Protein AF-A0A973IHE7-F1 (afdb_monomer_lite)

Radius of gyration: 18.52 Å; chains: 1; bounding box: 39×38×54 Å

Structure (mmCIF, N/CA/C/O backbone):
data_AF-A0A973IHE7-F1
#
_entry.id   AF-A0A973IHE7-F1
#
loop_
_atom_site.group_PDB
_atom_site.id
_atom_site.type_symbol
_atom_site.label_atom_id
_atom_site.label_alt_id
_atom_site.label_comp_id
_atom_site.label_asym_id
_atom_site.label_entity_id
_atom_site.label_seq_id
_atom_site.pdbx_PDB_ins_code
_atom_site.Cartn_x
_atom_site.Cartn_y
_atom_site.Cartn_z
_atom_site.occupancy
_atom_site.B_iso_or_equiv
_atom_site.auth_seq_id
_atom_site.auth_comp_id
_atom_site.auth_asym_id
_atom_site.auth_atom_id
_atom_site.pdbx_PDB_model_num
ATOM 1 N N . MET A 1 1 ? 16.112 8.425 -9.821 1.00 45.31 1 MET A N 1
ATOM 2 C CA . MET A 1 1 ? 14.807 7.793 -10.123 1.00 45.31 1 MET A CA 1
ATOM 3 C C . MET A 1 1 ? 14.281 7.193 -8.821 1.00 45.31 1 MET A C 1
ATOM 5 O O . MET A 1 1 ? 14.801 6.176 -8.380 1.00 45.31 1 MET A O 1
ATOM 9 N N . ASN A 1 2 ? 13.382 7.901 -8.126 1.00 48.56 2 ASN A N 1
ATOM 10 C CA . ASN A 1 2 ? 13.038 7.603 -6.729 1.00 48.56 2 ASN A CA 1
ATOM 11 C C . ASN A 1 2 ? 12.223 6.310 -6.609 1.00 48.56 2 ASN A C 1
ATOM 13 O O . ASN A 1 2 ? 11.073 6.239 -7.038 1.00 48.56 2 ASN A O 1
ATOM 17 N N . ARG A 1 3 ? 12.825 5.285 -5.998 1.00 61.28 3 ARG A N 1
ATOM 18 C CA . ARG A 1 3 ? 12.105 4.123 -5.473 1.00 61.28 3 ARG A CA 1
ATOM 19 C C . ARG A 1 3 ? 11.256 4.608 -4.298 1.00 61.28 3 ARG A C 1
ATOM 21 O O . ARG A 1 3 ? 11.822 4.964 -3.271 1.00 61.28 3 ARG A O 1
ATOM 28 N N . LYS A 1 4 ? 9.930 4.581 -4.430 1.00 70.19 4 LYS A N 1
ATOM 29 C CA . LYS A 1 4 ? 9.036 4.779 -3.284 1.00 70.19 4 LYS A CA 1
ATOM 30 C C . LYS A 1 4 ? 9.052 3.522 -2.404 1.00 70.19 4 LYS A C 1
ATOM 32 O O . LYS A 1 4 ? 8.824 2.427 -2.940 1.00 70.19 4 LYS A O 1
ATOM 37 N N . PRO A 1 5 ? 9.339 3.627 -1.096 1.00 85.06 5 PRO A N 1
ATOM 38 C CA . PRO A 1 5 ? 9.142 2.539 -0.146 1.00 85.06 5 PRO A CA 1
ATOM 39 C C . PRO A 1 5 ? 7.736 1.937 -0.269 1.00 85.06 5 PRO A C 1
ATOM 41 O O . PRO A 1 5 ? 6.780 2.640 -0.590 1.00 85.06 5 PRO A O 1
ATOM 44 N N . VAL A 1 6 ? 7.593 0.637 0.002 1.00 86.94 6 VAL A N 1
ATOM 45 C CA . VAL A 1 6 ? 6.291 -0.062 -0.060 1.00 86.94 6 VAL A CA 1
ATOM 46 C C . VAL A 1 6 ? 5.255 0.624 0.836 1.00 86.94 6 VAL A C 1
ATOM 48 O O . VAL A 1 6 ? 4.107 0.785 0.436 1.00 86.94 6 VAL A O 1
ATOM 51 N N . LEU A 1 7 ? 5.683 1.126 1.997 1.00 86.94 7 LEU A N 1
ATOM 52 C CA . LEU A 1 7 ? 4.835 1.895 2.905 1.00 86.94 7 LEU A CA 1
ATOM 53 C C . LEU A 1 7 ? 4.211 3.134 2.236 1.00 86.94 7 LEU A C 1
ATOM 55 O O . LEU A 1 7 ? 3.020 3.380 2.392 1.00 86.94 7 LEU A O 1
ATOM 59 N N . GLU A 1 8 ? 4.975 3.893 1.447 1.00 88.44 8 GLU A N 1
ATOM 60 C CA . GLU A 1 8 ? 4.431 5.055 0.729 1.00 88.44 8 GLU A CA 1
ATOM 61 C C . GLU A 1 8 ? 3.403 4.646 -0.329 1.00 88.44 8 GLU A C 1
ATOM 63 O O . GLU A 1 8 ? 2.413 5.348 -0.526 1.00 88.44 8 GLU A O 1
ATOM 68 N N . GLN A 1 9 ? 3.614 3.506 -0.991 1.00 90.00 9 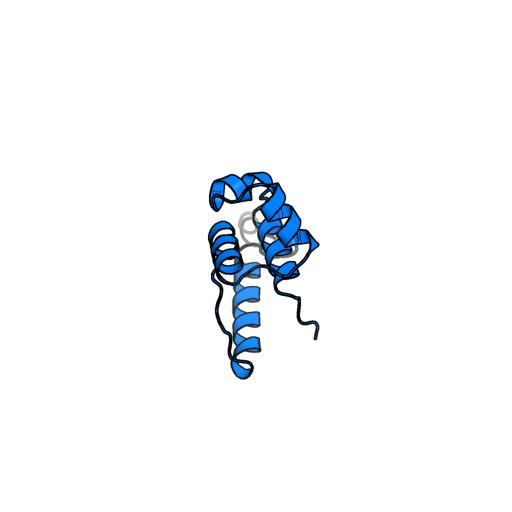GLN A N 1
ATOM 69 C CA . GLN A 1 9 ? 2.673 2.978 -1.982 1.00 90.00 9 GLN A CA 1
ATOM 70 C C . GLN A 1 9 ? 1.343 2.586 -1.323 1.00 90.00 9 GLN A C 1
ATOM 72 O O . GLN A 1 9 ? 0.284 2.949 -1.828 1.00 90.00 9 GLN A O 1
ATOM 77 N N . ILE A 1 10 ? 1.400 1.940 -0.153 1.00 90.19 10 ILE A N 1
ATOM 78 C CA . ILE A 1 10 ? 0.231 1.602 0.675 1.00 90.19 10 ILE A CA 1
ATOM 79 C C . ILE A 1 10 ? -0.545 2.873 1.054 1.00 90.19 10 ILE A C 1
ATOM 81 O O . ILE A 1 10 ? -1.753 2.960 0.826 1.00 90.19 10 ILE A O 1
ATOM 85 N N . LEU A 1 11 ? 0.150 3.894 1.570 1.00 90.31 11 LEU A N 1
ATOM 86 C CA . LEU A 1 11 ? -0.465 5.168 1.961 1.00 90.31 11 LEU A CA 1
ATOM 87 C C . LEU A 1 11 ? -1.120 5.886 0.777 1.00 90.31 11 LEU A C 1
ATOM 89 O O . LEU A 1 11 ? -2.229 6.412 0.901 1.00 90.31 11 LEU A O 1
ATOM 93 N N . GLN A 1 12 ? -0.441 5.916 -0.371 1.00 91.19 12 GLN A N 1
ATOM 94 C CA . GLN A 1 12 ? -0.957 6.539 -1.584 1.00 91.19 12 GLN A CA 1
ATOM 95 C C . GLN A 1 12 ? -2.207 5.807 -2.082 1.00 91.19 12 GLN A C 1
ATOM 97 O O . GLN A 1 12 ? -3.218 6.458 -2.346 1.00 91.19 12 GLN A O 1
ATOM 102 N N . ARG A 1 13 ? -2.177 4.470 -2.138 1.00 92.94 13 ARG A N 1
ATOM 103 C CA . ARG A 1 13 ? -3.320 3.664 -2.579 1.00 92.94 13 ARG A CA 1
ATOM 104 C C . ARG A 1 13 ? -4.527 3.827 -1.660 1.00 92.94 13 ARG A C 1
ATOM 106 O O . ARG A 1 13 ? -5.634 4.033 -2.152 1.00 92.94 13 ARG A O 1
ATOM 113 N N . ARG A 1 14 ? -4.326 3.832 -0.337 1.00 93.69 14 ARG A N 1
ATOM 114 C CA . ARG A 1 14 ? -5.408 4.090 0.629 1.00 93.69 14 ARG A CA 1
ATOM 115 C C . ARG A 1 14 ? -6.104 5.424 0.351 1.00 93.69 14 ARG A C 1
ATOM 117 O O . ARG A 1 14 ? -7.330 5.493 0.336 1.00 93.69 14 ARG A O 1
ATOM 124 N N . ARG A 1 15 ? -5.318 6.480 0.109 1.00 92.50 15 ARG A N 1
ATOM 125 C CA . ARG A 1 15 ? -5.836 7.822 -0.200 1.00 92.50 15 ARG A CA 1
ATOM 126 C C . ARG A 1 15 ? -6.555 7.873 -1.546 1.00 92.50 15 ARG A C 1
ATOM 128 O O . ARG A 1 15 ? -7.602 8.505 -1.622 1.00 92.50 15 ARG A O 1
ATOM 135 N N . GLN A 1 16 ? -6.040 7.193 -2.571 1.00 91.88 16 GLN A N 1
ATOM 136 C CA . GLN A 1 16 ? -6.706 7.081 -3.877 1.00 91.88 16 GLN A CA 1
ATOM 137 C C . GLN A 1 16 ? -8.094 6.443 -3.750 1.00 91.88 16 GLN A C 1
ATOM 139 O O . GLN A 1 16 ? -9.047 6.921 -4.355 1.00 91.88 16 GLN A O 1
ATOM 144 N N . LEU A 1 17 ? -8.226 5.423 -2.900 1.00 92.75 17 LEU A N 1
ATOM 145 C CA . LEU A 1 17 ? -9.506 4.774 -2.602 1.00 92.75 17 LEU A CA 1
ATOM 146 C C . LEU A 1 17 ? -10.392 5.565 -1.626 1.00 92.75 17 LEU A C 1
ATOM 148 O O . LEU A 1 17 ? -11.483 5.108 -1.297 1.00 92.75 17 LEU A O 1
ATOM 152 N N . ARG A 1 18 ? -9.930 6.730 -1.149 1.00 93.94 18 ARG A N 1
ATOM 153 C CA . ARG A 1 18 ? -10.610 7.574 -0.152 1.00 93.94 18 ARG A CA 1
ATOM 154 C C . ARG A 1 18 ? -10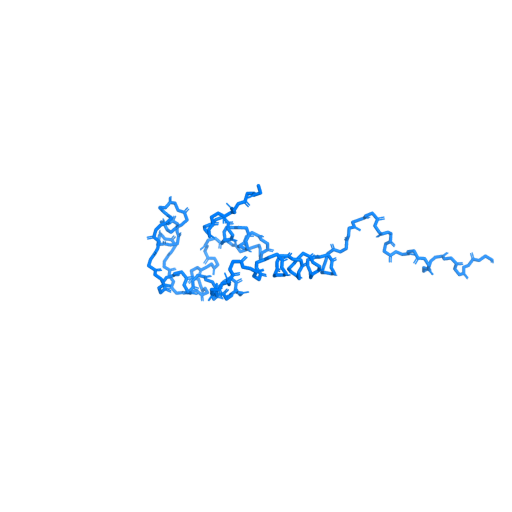.973 6.824 1.136 1.00 93.94 18 ARG A C 1
ATOM 156 O O . ARG A 1 18 ? -11.925 7.188 1.814 1.00 93.94 18 ARG A O 1
ATOM 163 N N . LEU A 1 19 ? -10.190 5.802 1.487 1.00 92.06 19 LEU A N 1
ATOM 164 C CA . LEU A 1 19 ? -10.409 4.998 2.687 1.00 92.06 19 LEU A CA 1
ATOM 165 C C . LEU A 1 19 ? -9.777 5.670 3.903 1.00 92.06 19 LEU A C 1
ATOM 167 O O . LE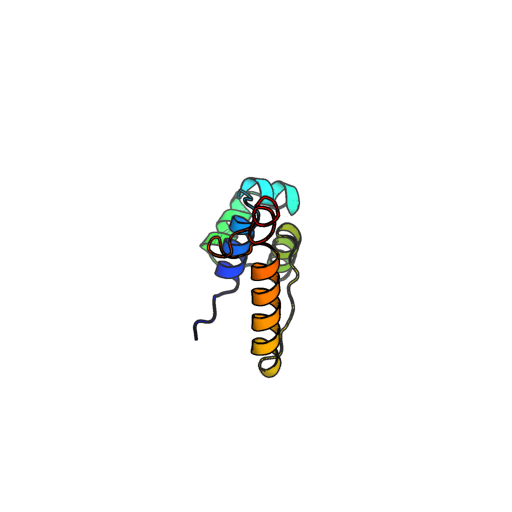U A 1 19 ? -8.614 6.094 3.878 1.00 92.06 19 LEU A O 1
ATOM 171 N N . THR A 1 20 ? -10.519 5.726 4.999 1.00 90.94 20 THR A N 1
ATOM 172 C CA . THR A 1 20 ? -10.000 6.078 6.319 1.00 90.94 20 THR A CA 1
ATOM 173 C C . THR A 1 20 ? -9.199 4.914 6.915 1.00 90.94 20 THR A C 1
ATOM 175 O O . THR A 1 20 ? -9.190 3.794 6.403 1.00 90.94 20 THR A O 1
ATOM 178 N N . GLN A 1 21 ? -8.487 5.165 8.016 1.00 85.44 21 GLN A N 1
ATOM 179 C CA . GLN A 1 21 ? -7.834 4.086 8.770 1.00 85.44 21 GLN A CA 1
ATOM 180 C C . GLN A 1 21 ? -8.857 3.142 9.430 1.00 85.44 21 GLN A C 1
ATOM 182 O O . GLN A 1 21 ? -8.541 1.983 9.680 1.00 85.44 21 GLN A O 1
ATOM 187 N N . GLU A 1 22 ? -10.071 3.623 9.706 1.00 87.19 22 GLU A N 1
ATOM 188 C CA . GLU A 1 22 ? -11.162 2.835 10.296 1.00 87.19 22 GLU A CA 1
ATOM 189 C C . GLU A 1 22 ? -11.830 1.933 9.251 1.00 87.19 22 GLU A C 1
ATOM 191 O O . GLU A 1 22 ? -12.134 0.776 9.536 1.00 87.19 22 GLU A O 1
ATOM 196 N N . ASP A 1 23 ? -11.933 2.389 8.000 1.00 90.38 23 ASP A N 1
ATOM 197 C CA . ASP A 1 23 ? -12.405 1.543 6.897 1.00 90.38 23 ASP A CA 1
ATOM 198 C C . ASP A 1 23 ? -11.496 0.330 6.688 1.00 90.38 23 ASP A C 1
ATOM 200 O O . ASP A 1 23 ? -11.966 -0.773 6.404 1.00 90.38 23 ASP A O 1
ATOM 204 N N . MET A 1 24 ? -10.185 0.512 6.875 1.00 89.12 24 MET A N 1
ATOM 205 C CA . MET A 1 24 ? -9.223 -0.583 6.766 1.00 89.12 24 MET A CA 1
ATOM 206 C C . MET A 1 24 ? -9.461 -1.658 7.825 1.00 89.12 24 MET A C 1
ATOM 208 O O . MET A 1 24 ? -9.372 -2.838 7.499 1.00 89.12 24 MET A O 1
ATOM 212 N N . GLN A 1 25 ? -9.840 -1.284 9.050 1.00 85.50 25 GLN A N 1
ATOM 213 C CA . GLN A 1 25 ? -10.169 -2.244 10.107 1.00 85.50 25 GLN A CA 1
ATOM 214 C C . GLN A 1 25 ? -11.320 -3.170 9.700 1.00 85.50 25 GLN A C 1
ATOM 216 O O . GLN A 1 25 ? -11.222 -4.384 9.877 1.00 85.50 25 GLN A O 1
ATOM 221 N N . SER A 1 26 ? -12.373 -2.612 9.102 1.00 85.44 26 SER A N 1
ATOM 222 C CA . SER A 1 26 ? -13.534 -3.386 8.645 1.00 85.44 26 SER A CA 1
ATOM 223 C C . SER A 1 26 ? -13.210 -4.301 7.459 1.00 85.44 26 SER A C 1
ATOM 225 O O . SER A 1 26 ? -13.851 -5.332 7.288 1.00 85.44 26 SER A O 1
ATOM 227 N N . ARG A 1 27 ? -12.208 -3.943 6.647 1.00 88.12 27 ARG A N 1
ATOM 228 C CA . ARG A 1 27 ? -11.820 -4.691 5.442 1.00 88.12 27 ARG A CA 1
ATOM 229 C C . ARG A 1 27 ? -10.868 -5.852 5.705 1.00 88.12 27 ARG A C 1
ATOM 231 O O . ARG A 1 27 ? -10.954 -6.851 5.007 1.00 88.12 27 ARG A O 1
ATOM 238 N N . ILE A 1 28 ? -9.960 -5.718 6.674 1.00 88.06 28 ILE A N 1
ATOM 239 C CA . ILE A 1 28 ? -8.877 -6.700 6.895 1.00 88.06 28 ILE A CA 1
ATOM 240 C C . ILE A 1 28 ? -8.937 -7.372 8.272 1.00 88.06 28 ILE A C 1
ATOM 242 O O . ILE A 1 28 ? -8.063 -8.165 8.610 1.00 88.06 28 ILE A O 1
ATOM 246 N N . GLY A 1 29 ? -9.924 -7.020 9.104 1.00 81.25 29 GLY A N 1
ATOM 247 C CA . GLY A 1 29 ? -10.096 -7.588 10.446 1.00 81.25 29 GLY A CA 1
ATOM 248 C C . GLY A 1 29 ? -9.019 -7.178 11.460 1.00 81.25 29 GLY A C 1
ATOM 249 O O . GLY A 1 29 ? -8.937 -7.762 12.538 1.00 81.25 29 GLY A O 1
ATOM 250 N N . MET A 1 30 ? -8.188 -6.180 11.142 1.00 82.94 30 MET A N 1
ATOM 251 C CA . MET A 1 30 ? -7.123 -5.685 12.020 1.00 82.94 30 MET A CA 1
ATOM 252 C C . MET A 1 30 ? -7.597 -4.477 12.833 1.00 82.94 30 MET A C 1
ATOM 254 O O . MET A 1 30 ? -8.286 -3.605 12.317 1.00 82.94 30 MET A O 1
ATOM 258 N N . THR A 1 31 ? -7.198 -4.367 14.101 1.00 82.94 31 THR A N 1
ATOM 259 C CA . THR A 1 31 ? -7.582 -3.210 14.929 1.00 82.94 31 THR A CA 1
ATOM 260 C C . THR A 1 31 ? -6.979 -1.899 14.409 1.00 82.94 31 THR A C 1
ATOM 262 O O . THR A 1 31 ? -5.867 -1.876 13.869 1.00 82.94 31 THR A O 1
ATOM 265 N N . ARG A 1 32 ? -7.656 -0.766 14.652 1.00 80.94 32 ARG A N 1
ATOM 266 C CA . ARG A 1 32 ? -7.160 0.571 14.271 1.00 80.94 32 ARG A CA 1
ATOM 267 C C . ARG A 1 32 ? -5.746 0.864 14.791 1.00 80.94 32 ARG A C 1
ATOM 269 O O . ARG A 1 32 ? -4.937 1.440 14.070 1.00 80.94 32 ARG A O 1
ATOM 276 N N . GLN A 1 33 ? -5.427 0.456 16.023 1.00 83.25 33 GLN A N 1
ATOM 277 C CA . GLN A 1 33 ? -4.096 0.657 16.615 1.00 83.25 33 GLN A CA 1
ATOM 278 C C . GLN A 1 33 ? -3.010 -0.140 15.888 1.00 83.25 33 GLN A C 1
ATOM 280 O O . GLN A 1 33 ? -1.934 0.395 15.630 1.00 83.25 33 GLN A O 1
ATOM 285 N N . GLN A 1 34 ? -3.287 -1.393 15.518 1.00 82.12 34 GLN A N 1
ATOM 286 C CA . GLN A 1 34 ? -2.354 -2.209 14.738 1.00 82.12 34 GLN A CA 1
ATOM 287 C C . GLN A 1 34 ? -2.130 -1.609 13.340 1.00 82.12 34 GLN A C 1
ATOM 289 O O . GLN A 1 34 ? -0.990 -1.544 12.883 1.00 82.12 34 GLN A O 1
ATOM 294 N N . TYR A 1 35 ? -3.183 -1.077 12.707 1.00 83.81 35 TYR A N 1
ATOM 295 C CA . TYR A 1 35 ? -3.067 -0.385 11.419 1.00 83.81 35 TYR A CA 1
ATOM 296 C C . TYR A 1 35 ? -2.252 0.913 11.519 1.00 83.81 35 TYR A C 1
ATOM 298 O O . TYR A 1 35 ? -1.338 1.144 10.730 1.00 83.81 35 TYR A O 1
ATOM 306 N N . GLN A 1 36 ? -2.504 1.737 12.537 1.00 82.31 36 GLN A N 1
ATOM 307 C CA . GLN A 1 36 ? -1.716 2.949 12.788 1.00 82.31 36 GLN A CA 1
ATOM 308 C C . GLN A 1 36 ? -0.250 2.641 13.087 1.00 82.31 36 GLN A C 1
ATOM 310 O O . GLN A 1 36 ? 0.639 3.358 12.631 1.00 82.31 36 GLN A O 1
ATOM 315 N N . ARG A 1 37 ? 0.012 1.574 13.844 1.00 82.38 37 ARG A N 1
ATOM 316 C CA . ARG A 1 37 ? 1.368 1.116 14.135 1.00 82.38 37 ARG A CA 1
ATOM 317 C C . ARG A 1 37 ? 2.095 0.694 12.861 1.00 82.38 37 ARG A C 1
ATOM 319 O O . ARG A 1 37 ? 3.244 1.077 12.678 1.00 82.38 37 ARG A O 1
ATOM 326 N N . LEU A 1 38 ? 1.415 -0.010 11.958 1.00 83.94 38 LEU A N 1
ATOM 327 C CA . LEU A 1 38 ? 1.948 -0.364 10.643 1.00 83.94 38 LEU A CA 1
ATOM 328 C C . LEU A 1 38 ? 2.312 0.880 9.826 1.00 83.94 38 LEU A C 1
ATOM 330 O O . LEU A 1 38 ? 3.409 0.939 9.272 1.00 83.94 38 LEU A O 1
ATOM 334 N N . GLU A 1 39 ? 1.433 1.888 9.800 1.00 78.44 39 GLU A N 1
ATOM 335 C CA . GLU A 1 39 ? 1.694 3.137 9.075 1.00 78.44 39 GLU A CA 1
ATOM 336 C C . GLU A 1 39 ? 2.8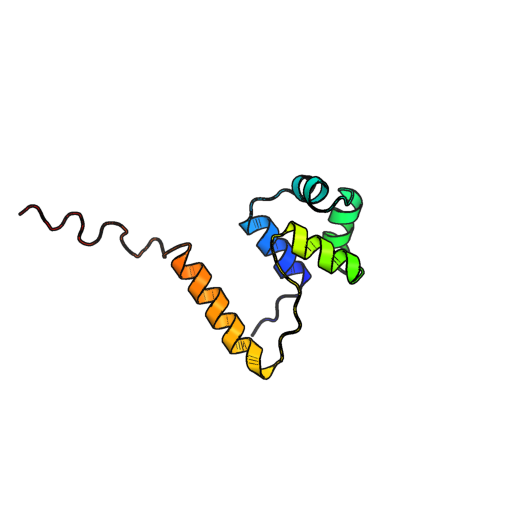56 3.956 9.684 1.00 78.44 39 GLU A C 1
ATOM 338 O O . GLU A 1 39 ? 3.522 4.690 8.957 1.00 78.44 39 GLU A O 1
ATOM 343 N N . ARG A 1 40 ? 3.122 3.831 10.995 1.00 77.19 40 ARG A N 1
ATOM 344 C CA . ARG A 1 40 ? 4.156 4.605 11.717 1.00 77.19 40 ARG A CA 1
ATOM 345 C C . ARG A 1 40 ? 5.513 3.911 11.828 1.00 77.19 40 ARG A C 1
ATOM 347 O O . ARG A 1 40 ? 6.533 4.580 11.722 1.00 77.19 40 ARG A O 1
ATOM 354 N N . GLU A 1 41 ? 5.533 2.607 12.095 1.00 75.62 41 GLU A N 1
ATOM 355 C CA . GLU A 1 41 ? 6.763 1.844 12.366 1.00 75.62 41 GLU A CA 1
ATOM 356 C C . GLU A 1 41 ? 7.354 1.200 11.105 1.00 75.62 41 GLU A C 1
ATOM 358 O O . GLU A 1 41 ? 8.546 0.907 11.071 1.00 75.62 41 GLU A O 1
ATOM 363 N N . GLY A 1 42 ? 6.550 0.981 10.056 1.00 69.75 42 GLY A N 1
ATOM 364 C CA . GLY A 1 42 ? 7.038 0.578 8.732 1.00 69.75 42 GLY A CA 1
ATOM 365 C C . GLY A 1 42 ? 7.673 -0.816 8.627 1.00 69.75 42 GLY A C 1
ATOM 366 O O . GLY A 1 42 ? 8.238 -1.127 7.580 1.00 69.75 42 GLY A O 1
ATOM 367 N N . ASN A 1 43 ? 7.564 -1.664 9.657 1.00 77.75 43 ASN A N 1
ATOM 368 C CA . ASN A 1 43 ? 8.098 -3.033 9.662 1.00 77.75 43 ASN A CA 1
ATOM 369 C C . ASN A 1 43 ? 7.023 -4.098 9.981 1.00 77.75 43 ASN A C 1
ATOM 371 O O . ASN A 1 43 ? 7.096 -4.763 11.019 1.00 77.75 43 ASN A O 1
ATOM 375 N N . PRO A 1 44 ? 5.978 -4.242 9.142 1.00 81.56 44 PRO A N 1
ATOM 376 C CA . PRO A 1 44 ? 4.992 -5.300 9.312 1.00 81.56 44 PRO A CA 1
ATOM 377 C C . PRO A 1 44 ? 5.562 -6.668 8.919 1.00 81.56 44 PRO A C 1
ATOM 379 O O . PRO A 1 44 ? 6.469 -6.780 8.093 1.00 81.56 44 PRO A O 1
ATOM 382 N N . ARG A 1 45 ? 4.970 -7.730 9.468 1.00 85.19 45 ARG A N 1
ATOM 383 C CA . ARG A 1 45 ? 5.196 -9.094 8.978 1.00 85.19 45 ARG A CA 1
ATOM 384 C C . ARG A 1 45 ? 4.617 -9.255 7.561 1.00 85.19 45 ARG A C 1
ATOM 386 O O . ARG A 1 45 ? 3.733 -8.502 7.151 1.00 85.19 45 ARG A O 1
ATOM 393 N N . LEU A 1 46 ? 5.111 -10.240 6.809 1.00 84.38 46 LEU A N 1
ATOM 394 C CA . LEU A 1 46 ? 4.706 -10.471 5.412 1.00 84.38 46 LEU A CA 1
ATOM 395 C C . LEU A 1 46 ? 3.221 -10.842 5.261 1.00 84.38 46 LEU A C 1
ATOM 397 O O . LEU A 1 46 ? 2.573 -10.402 4.313 1.00 84.38 46 LEU A O 1
ATOM 401 N N . ASP A 1 47 ? 2.675 -11.607 6.204 1.00 86.94 47 ASP A N 1
ATOM 402 C CA . ASP A 1 47 ? 1.243 -11.930 6.294 1.00 86.94 47 ASP A CA 1
ATOM 403 C C . ASP A 1 47 ? 0.390 -10.658 6.427 1.00 86.94 47 ASP A C 1
ATOM 405 O O . ASP A 1 47 ? -0.579 -10.454 5.703 1.00 86.94 47 ASP A O 1
ATOM 409 N N . THR A 1 48 ? 0.824 -9.744 7.288 1.00 87.75 48 THR A N 1
ATOM 410 C CA . THR A 1 48 ? 0.174 -8.462 7.550 1.00 87.75 48 THR A CA 1
ATOM 411 C C . THR A 1 48 ? 0.253 -7.561 6.322 1.00 87.75 48 THR A C 1
ATOM 413 O O . THR A 1 48 ? -0.718 -6.896 5.976 1.00 87.75 48 THR A O 1
ATOM 416 N N . LEU A 1 49 ? 1.396 -7.557 5.630 1.00 88.88 49 LEU A N 1
ATOM 417 C CA . LEU A 1 49 ? 1.566 -6.833 4.371 1.00 88.88 49 LEU A CA 1
ATOM 418 C C . LEU A 1 49 ? 0.573 -7.344 3.310 1.00 88.88 49 LEU A C 1
ATOM 420 O O . LEU A 1 49 ? -0.060 -6.538 2.632 1.00 88.88 49 LEU A O 1
ATOM 424 N N . SER A 1 50 ? 0.407 -8.668 3.223 1.00 90.12 50 SER A N 1
ATOM 425 C CA . SER A 1 50 ? -0.522 -9.339 2.302 1.00 90.12 50 SER A CA 1
ATOM 426 C C . SER A 1 50 ? -1.975 -8.958 2.585 1.00 90.12 50 SER A C 1
ATOM 428 O O . SER A 1 50 ? -2.664 -8.494 1.681 1.00 90.12 50 SER A O 1
ATOM 430 N N . LEU A 1 51 ? -2.395 -9.027 3.852 1.00 90.62 51 LEU A N 1
ATOM 431 C CA . LEU A 1 51 ? -3.731 -8.602 4.287 1.00 90.62 51 LEU A CA 1
ATOM 432 C C . LEU A 1 51 ? -4.006 -7.125 3.979 1.00 90.62 51 LEU A C 1
ATOM 434 O O . LEU A 1 51 ? -5.091 -6.762 3.533 1.00 90.62 51 LEU A O 1
ATOM 438 N N . VAL A 1 52 ? -3.024 -6.247 4.198 1.00 91.19 52 VAL A N 1
ATOM 439 C CA . VAL A 1 52 ? -3.175 -4.818 3.889 1.00 91.19 52 VAL A CA 1
ATOM 440 C C . VAL A 1 52 ? -3.330 -4.585 2.388 1.00 91.19 52 VAL A C 1
ATOM 442 O O . VAL A 1 52 ? -4.161 -3.767 1.998 1.00 91.19 52 VAL A O 1
ATOM 445 N N . ALA A 1 53 ? -2.564 -5.285 1.548 1.00 93.00 53 ALA A N 1
ATOM 446 C CA . ALA A 1 53 ? -2.714 -5.188 0.099 1.00 93.00 53 ALA A CA 1
ATOM 447 C C . ALA A 1 53 ? -4.113 -5.637 -0.349 1.00 93.00 53 ALA A C 1
ATOM 449 O O . ALA A 1 53 ? -4.773 -4.902 -1.083 1.00 93.00 53 ALA A O 1
ATOM 450 N N . GLU A 1 54 ? -4.603 -6.757 0.186 1.00 92.38 54 GLU A N 1
ATOM 451 C CA . GLU A 1 54 ? -5.955 -7.260 -0.072 1.00 92.38 54 GLU A CA 1
ATOM 452 C C . GLU A 1 54 ? -7.029 -6.222 0.297 1.00 92.38 54 GLU A C 1
ATOM 454 O O . GLU A 1 54 ? -7.862 -5.858 -0.534 1.00 92.38 54 GLU A O 1
ATOM 459 N N . GLY A 1 55 ? -6.952 -5.630 1.496 1.00 92.50 55 GLY A N 1
ATOM 460 C CA . GLY A 1 55 ? -7.879 -4.570 1.917 1.00 92.50 55 GLY A CA 1
ATOM 461 C C . GLY A 1 55 ? -7.850 -3.317 1.033 1.0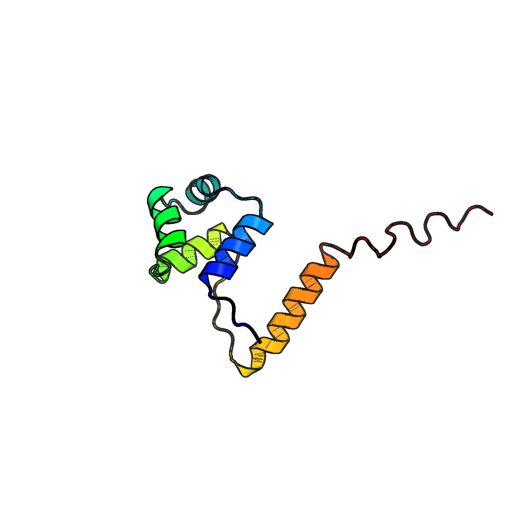0 92.50 55 GLY A C 1
ATOM 462 O O . GLY A 1 55 ? -8.854 -2.605 0.915 1.00 92.50 55 GLY A O 1
ATOM 463 N N . LEU A 1 56 ? -6.711 -3.057 0.387 1.00 94.12 56 LEU A N 1
ATOM 464 C CA . LEU A 1 56 ? -6.497 -1.965 -0.564 1.00 94.12 56 LEU A CA 1
ATOM 465 C C . LEU A 1 56 ? -6.833 -2.339 -2.015 1.00 94.12 56 LEU A C 1
ATOM 467 O O . LEU A 1 56 ? -6.516 -1.563 -2.926 1.00 94.12 56 LEU A O 1
ATOM 471 N N . ASN A 1 57 ? -7.472 -3.493 -2.235 1.00 92.81 57 ASN A N 1
ATOM 472 C CA . ASN A 1 57 ? -7.756 -4.035 -3.560 1.00 92.81 57 ASN A CA 1
ATOM 473 C C . ASN A 1 57 ? -6.502 -3.989 -4.452 1.00 92.81 57 ASN A C 1
ATOM 475 O O . ASN A 1 57 ? -6.483 -3.357 -5.515 1.00 92.81 57 ASN A O 1
ATOM 479 N N . ALA A 1 58 ? -5.416 -4.544 -3.918 1.00 93.38 58 ALA A N 1
ATOM 480 C CA . ALA A 1 58 ? -4.099 -4.609 -4.524 1.00 93.38 58 ALA A CA 1
ATOM 481 C C . ALA A 1 58 ? -3.467 -5.978 -4.243 1.00 93.38 58 ALA A C 1
ATOM 483 O O . ALA A 1 58 ? -3.796 -6.649 -3.268 1.00 93.38 58 ALA A O 1
ATOM 484 N N . GLU A 1 59 ? -2.511 -6.367 -5.079 1.00 92.44 59 GLU A N 1
ATOM 485 C CA . GLU A 1 59 ? -1.777 -7.621 -4.937 1.00 92.44 59 GLU A CA 1
ATOM 486 C C . GLU A 1 59 ? -0.286 -7.342 -4.723 1.00 92.44 59 GLU A C 1
ATOM 488 O O . GLU A 1 59 ? 0.304 -6.462 -5.358 1.00 92.44 59 GLU A O 1
ATOM 493 N N . LEU A 1 60 ? 0.338 -8.095 -3.815 1.00 90.81 60 LEU A N 1
ATOM 494 C CA . LEU A 1 60 ? 1.778 -8.042 -3.589 1.00 90.81 60 LEU A CA 1
ATOM 495 C C . LEU A 1 60 ? 2.482 -9.081 -4.444 1.00 90.81 60 LEU A C 1
ATOM 497 O O . LEU A 1 60 ? 2.333 -10.281 -4.240 1.00 90.81 60 LEU A O 1
ATOM 501 N N . MET A 1 61 ? 3.319 -8.600 -5.355 1.00 91.69 61 MET A N 1
ATOM 502 C CA . MET A 1 61 ? 4.068 -9.451 -6.267 1.00 91.69 61 MET A CA 1
ATOM 503 C C . MET A 1 61 ? 5.540 -9.069 -6.328 1.00 91.69 61 MET A C 1
ATOM 505 O O . MET A 1 61 ? 5.930 -7.904 -6.192 1.00 91.69 61 MET A O 1
ATOM 509 N N . LEU A 1 62 ? 6.375 -10.074 -6.580 1.00 93.12 62 LEU A N 1
ATOM 510 C CA . LEU A 1 62 ? 7.769 -9.857 -6.930 1.00 93.12 62 LEU A CA 1
ATOM 511 C C . LEU A 1 62 ? 7.851 -9.420 -8.390 1.00 93.12 62 LEU A C 1
ATOM 513 O O . LEU A 1 62 ? 7.434 -10.138 -9.293 1.00 93.12 62 LEU A O 1
ATOM 517 N N . ILE A 1 63 ? 8.439 -8.248 -8.619 1.00 93.75 63 ILE A N 1
ATOM 518 C CA . ILE A 1 63 ? 8.688 -7.731 -9.963 1.00 93.75 63 ILE A CA 1
ATOM 519 C C . ILE A 1 63 ? 10.186 -7.877 -10.260 1.00 93.75 63 ILE A C 1
ATOM 521 O O . ILE A 1 63 ? 10.995 -7.202 -9.607 1.00 93.75 63 ILE A O 1
ATOM 525 N N . PRO A 1 64 ? 10.583 -8.712 -11.242 1.00 96.75 64 PRO A N 1
ATOM 526 C CA . PRO A 1 64 ? 11.971 -8.791 -11.686 1.00 96.75 64 PRO A CA 1
ATOM 527 C C . PRO A 1 64 ? 12.501 -7.414 -12.103 1.00 96.75 64 PRO A C 1
ATOM 529 O O . PRO A 1 64 ? 11.784 -6.602 -12.701 1.00 96.75 64 PRO A O 1
ATOM 532 N N . ARG A 1 65 ? 13.759 -7.111 -11.763 1.00 94.19 65 ARG A N 1
ATOM 533 C CA . ARG A 1 65 ? 14.317 -5.750 -11.892 1.00 94.19 65 ARG A CA 1
ATOM 534 C C . ARG A 1 65 ? 14.299 -5.253 -13.337 1.00 94.19 65 ARG A C 1
ATOM 536 O O . ARG A 1 65 ? 14.069 -4.068 -13.570 1.00 94.19 65 ARG A O 1
ATOM 543 N N . GLU A 1 66 ? 14.520 -6.148 -14.279 1.00 96.38 66 GLU A N 1
ATOM 544 C CA . GLU A 1 66 ? 14.500 -5.925 -15.716 1.00 96.38 66 GLU A CA 1
ATOM 545 C C . GLU A 1 66 ? 13.089 -5.628 -16.252 1.00 96.38 66 GLU A C 1
ATOM 547 O O . GLU A 1 66 ? 12.942 -4.833 -17.174 1.00 96.38 66 GLU A O 1
ATOM 552 N N . LYS A 1 67 ? 12.033 -6.161 -15.619 1.00 95.88 67 LYS A N 1
ATOM 553 C CA . LYS A 1 67 ? 10.631 -5.948 -16.030 1.00 95.88 67 LYS A CA 1
ATOM 554 C C . LYS A 1 67 ? 9.989 -4.702 -15.422 1.00 95.88 67 LYS A C 1
ATOM 556 O O . LYS A 1 67 ? 8.937 -4.255 -15.870 1.00 95.88 67 LYS A O 1
ATOM 561 N N . ARG A 1 68 ? 10.623 -4.100 -14.415 1.00 92.94 68 ARG A N 1
ATOM 562 C CA . ARG A 1 68 ? 10.067 -2.983 -13.636 1.00 92.94 68 ARG A CA 1
ATOM 563 C C . ARG A 1 68 ? 9.606 -1.793 -14.485 1.00 92.94 68 ARG A C 1
ATOM 565 O O . ARG A 1 68 ? 8.576 -1.206 -14.179 1.00 92.94 68 ARG A O 1
ATOM 572 N N . LEU A 1 69 ? 10.372 -1.409 -15.511 1.00 93.62 69 LEU A N 1
ATOM 573 C CA . LEU A 1 69 ? 10.016 -0.263 -16.360 1.00 93.62 69 LEU A CA 1
ATOM 574 C C . LEU A 1 69 ? 8.744 -0.529 -17.168 1.00 93.62 69 LEU A C 1
ATOM 576 O O . LEU A 1 69 ? 7.928 0.376 -17.305 1.00 93.62 69 LEU A O 1
ATOM 580 N N . ALA A 1 70 ? 8.561 -1.758 -17.655 1.00 95.75 70 ALA A N 1
ATOM 581 C CA . ALA A 1 70 ? 7.356 -2.150 -18.377 1.00 95.75 70 ALA A CA 1
ATOM 582 C C . ALA A 1 70 ? 6.122 -2.070 -17.466 1.00 95.75 70 ALA A C 1
ATOM 584 O O . ALA A 1 70 ? 5.136 -1.440 -17.832 1.00 95.75 70 ALA A O 1
ATOM 585 N N . VAL A 1 71 ? 6.220 -2.595 -16.239 1.00 93.81 71 VAL A N 1
ATOM 586 C CA . VAL A 1 71 ? 5.131 -2.507 -15.249 1.00 93.81 71 VAL A CA 1
ATOM 587 C C . VAL A 1 71 ? 4.791 -1.051 -14.912 1.00 93.81 71 VAL A C 1
ATOM 589 O O . VAL A 1 71 ? 3.624 -0.690 -14.842 1.00 93.81 71 VAL A O 1
ATOM 592 N N . GLN A 1 72 ? 5.794 -0.182 -14.745 1.00 91.06 72 GLN A N 1
ATOM 593 C CA . GLN A 1 72 ? 5.550 1.238 -14.463 1.00 91.06 72 GLN A CA 1
ATOM 594 C C . GLN A 1 72 ? 4.837 1.978 -15.600 1.00 91.06 72 GLN A C 1
ATOM 596 O O . GLN A 1 72 ? 4.086 2.904 -15.312 1.00 91.06 72 GLN A O 1
ATOM 601 N N . ARG A 1 73 ? 5.097 1.621 -16.864 1.00 93.56 73 ARG A N 1
ATOM 602 C CA . ARG A 1 73 ? 4.392 2.214 -18.012 1.00 93.56 73 ARG A CA 1
ATOM 603 C C . ARG A 1 73 ? 2.935 1.776 -18.030 1.00 93.56 73 ARG A C 1
ATOM 605 O O . ARG A 1 73 ? 2.068 2.638 -18.004 1.00 93.56 73 ARG A O 1
ATOM 612 N N . LEU A 1 74 ? 2.701 0.471 -17.903 1.00 93.50 74 LEU A N 1
ATOM 613 C CA . LEU A 1 74 ? 1.358 -0.106 -17.864 1.00 93.50 74 LEU A CA 1
ATOM 614 C C . LEU A 1 74 ? 0.485 0.523 -16.764 1.00 93.50 74 LEU A C 1
ATOM 616 O O . LEU A 1 74 ? -0.649 0.909 -17.017 1.00 93.50 74 LEU A O 1
ATOM 620 N N . LEU A 1 75 ? 1.026 0.680 -15.549 1.00 89.88 75 LEU A N 1
ATOM 621 C CA . LEU A 1 75 ? 0.289 1.299 -14.439 1.00 89.88 75 LEU A CA 1
ATOM 622 C C . LEU A 1 75 ? -0.023 2.785 -14.685 1.00 89.88 75 LEU A C 1
ATOM 624 O O . LEU A 1 75 ? -1.072 3.260 -14.268 1.00 89.88 75 LEU A O 1
ATOM 628 N N . LYS A 1 76 ? 0.872 3.525 -15.353 1.00 87.88 76 LYS A N 1
ATOM 629 C CA . LYS A 1 76 ? 0.642 4.942 -15.674 1.00 87.88 76 LYS A CA 1
ATOM 630 C C . LYS A 1 76 ? -0.392 5.130 -16.776 1.00 87.88 76 LYS A C 1
ATOM 632 O O . LYS A 1 76 ? -1.168 6.071 -16.685 1.00 87.88 76 LYS A O 1
ATOM 637 N N . GLU A 1 77 ? -0.361 4.292 -17.806 1.00 86.44 77 GLU A N 1
ATOM 638 C CA . GLU A 1 77 ? -1.328 4.319 -18.910 1.00 86.44 77 GLU A CA 1
ATOM 639 C C . GLU A 1 77 ? -2.741 4.046 -18.380 1.00 86.44 77 GLU A C 1
ATOM 641 O O . GLU A 1 77 ? -3.641 4.845 -18.617 1.00 86.44 77 GLU A O 1
ATOM 646 N N . ALA A 1 78 ? -2.896 3.021 -17.534 1.00 79.25 78 ALA A N 1
ATOM 647 C CA . ALA A 1 78 ? -4.168 2.719 -16.877 1.00 79.25 78 ALA A CA 1
ATOM 648 C C . ALA A 1 78 ? -4.699 3.885 -16.015 1.00 79.25 78 ALA A C 1
ATOM 650 O O . ALA A 1 78 ? -5.898 4.155 -16.010 1.00 79.25 78 ALA A O 1
ATOM 651 N N . ASP A 1 79 ? -3.818 4.603 -15.304 1.00 78.25 79 ASP A N 1
ATOM 652 C CA . ASP A 1 79 ? -4.208 5.793 -14.534 1.00 78.25 79 ASP A CA 1
ATOM 653 C C . ASP A 1 79 ? -4.660 6.962 -15.441 1.00 78.25 79 ASP A C 1
ATOM 655 O O . ASP A 1 79 ? -5.552 7.711 -15.044 1.00 78.25 79 ASP A O 1
ATOM 659 N N . HIS A 1 80 ? -4.073 7.129 -16.638 1.00 72.69 80 HIS A N 1
ATOM 660 C CA . HIS A 1 80 ? -4.488 8.168 -17.599 1.00 72.69 80 HIS A CA 1
ATOM 661 C C . HIS A 1 80 ? -5.854 7.854 -18.212 1.00 72.69 80 HIS A C 1
ATOM 663 O O . HIS A 1 80 ? -6.692 8.743 -18.295 1.00 72.69 80 HIS A O 1
ATOM 669 N N . GLU A 1 81 ? -6.108 6.599 -18.593 1.00 70.50 81 GLU A N 1
ATOM 670 C CA . GLU A 1 81 ? -7.413 6.184 -19.127 1.00 70.50 81 GLU A CA 1
ATOM 671 C C . GLU A 1 81 ? -8.536 6.345 -18.093 1.00 70.50 81 GLU A C 1
ATOM 673 O O . GLU A 1 81 ? -9.644 6.762 -18.425 1.00 70.50 81 GLU A O 1
ATOM 678 N N . ALA A 1 82 ? -8.256 6.043 -16.822 1.00 68.88 82 ALA A N 1
ATOM 679 C CA . ALA A 1 82 ? -9.238 6.164 -15.747 1.00 68.88 82 ALA A CA 1
ATOM 680 C C . ALA A 1 82 ? -9.511 7.618 -15.321 1.00 68.88 82 ALA A C 1
ATOM 682 O O . ALA A 1 82 ? -10.540 7.889 -14.699 1.00 68.88 82 ALA A O 1
ATOM 683 N N . ASN A 1 83 ? -8.588 8.542 -15.593 1.00 67.38 83 ASN A N 1
ATOM 684 C CA . ASN A 1 83 ? -8.702 9.943 -15.208 1.00 67.38 83 ASN A CA 1
ATOM 685 C C . ASN A 1 83 ? -7.990 10.824 -16.249 1.00 67.38 83 ASN A C 1
ATOM 687 O O . ASN A 1 83 ? -6.853 11.251 -16.000 1.00 67.38 83 ASN A O 1
ATOM 691 N N . PRO A 1 84 ? -8.630 11.071 -17.410 1.00 62.91 84 PRO A N 1
ATOM 692 C CA . PRO A 1 84 ? -8.032 11.870 -18.469 1.00 62.91 84 PRO A CA 1
ATOM 693 C C . PRO A 1 84 ? -7.673 13.264 -17.935 1.00 62.91 84 PRO A C 1
ATOM 695 O O . PRO A 1 84 ? -8.378 13.800 -17.068 1.00 62.91 84 PRO A O 1
ATOM 698 N N . PRO A 1 85 ? -6.544 13.843 -18.377 1.00 67.25 85 PRO A N 1
ATOM 699 C CA . PRO A 1 85 ? -6.133 15.169 -17.941 1.00 67.25 85 PRO A CA 1
ATOM 700 C C . PRO A 1 85 ? -7.251 16.178 -18.218 1.00 67.25 85 PRO A C 1
ATOM 702 O O . PRO A 1 85 ? -7.853 16.169 -19.284 1.00 67.25 85 PRO A O 1
ATOM 705 N N . ALA A 1 86 ? -7.508 17.074 -17.261 1.00 61.81 86 ALA A N 1
ATOM 706 C CA . ALA A 1 86 ? -8.571 18.084 -17.356 1.00 61.81 86 ALA A CA 1
ATOM 707 C C . ALA A 1 86 ? -8.417 19.035 -18.564 1.00 61.81 86 ALA A C 1
ATOM 709 O O . ALA A 1 86 ? -9.347 19.765 -18.902 1.00 61.81 86 ALA A O 1
ATOM 710 N N . ASP A 1 87 ? -7.240 19.014 -19.187 1.00 67.69 87 ASP A N 1
ATOM 711 C CA . ASP A 1 87 ? -6.853 19.806 -20.347 1.00 67.69 87 ASP A CA 1
ATOM 712 C C . ASP A 1 87 ? -7.331 19.160 -21.667 1.00 67.69 87 ASP A C 1
ATOM 714 O O . ASP A 1 87 ? -7.436 19.842 -22.688 1.00 67.69 87 ASP A O 1
ATOM 718 N N . GLU A 1 88 ? -7.653 17.859 -21.658 1.00 63.72 88 GLU A N 1
ATOM 719 C CA . GLU A 1 88 ? -8.394 17.206 -22.737 1.00 63.72 88 GLU A CA 1
ATOM 720 C C . GLU A 1 88 ? -9.865 17.582 -22.586 1.00 63.72 88 GLU A C 1
ATOM 722 O O . GLU A 1 88 ? -10.580 17.064 -21.731 1.00 63.72 88 GLU A O 1
ATOM 727 N N . ASN A 1 89 ? -10.303 18.547 -23.396 1.00 66.12 89 ASN A N 1
ATOM 728 C CA . ASN A 1 89 ? -11.676 19.029 -23.404 1.00 66.12 89 ASN A CA 1
ATOM 729 C C . ASN A 1 89 ? -12.646 17.841 -23.619 1.00 66.12 89 ASN A C 1
ATOM 731 O O . ASN A 1 89 ? -12.710 17.321 -24.736 1.00 66.12 89 ASN A O 1
ATOM 735 N N . PRO A 1 90 ? -13.421 17.415 -22.599 1.00 63.66 90 PRO A N 1
ATOM 736 C CA . PRO A 1 90 ? -14.224 16.186 -22.660 1.00 63.66 90 PRO A CA 1
ATOM 737 C C . PRO A 1 90 ? -15.341 16.232 -23.710 1.00 63.66 90 PRO A C 1
ATOM 739 O O . PRO A 1 90 ? -15.948 15.214 -24.024 1.00 63.66 90 PRO A O 1
ATOM 742 N N . TRP A 1 91 ? -15.624 17.432 -24.221 1.00 69.75 91 TRP A N 1
ATOM 743 C CA . TRP A 1 91 ? -16.684 17.740 -25.175 1.00 69.75 91 TRP A CA 1
ATOM 744 C C . TRP A 1 91 ? -16.148 18.107 -26.562 1.00 69.75 91 TRP A C 1
ATOM 746 O O . TRP A 1 91 ? -16.914 18.580 -27.401 1.00 69.75 91 TRP A O 1
ATOM 756 N N . HIS A 1 92 ? -14.846 17.927 -26.814 1.00 61.34 92 HIS A N 1
ATOM 757 C CA . HIS A 1 92 ? -14.247 18.222 -28.113 1.00 61.34 92 HIS A CA 1
ATOM 758 C C . HIS A 1 92 ? -14.912 17.357 -29.200 1.00 61.34 92 HIS A C 1
ATOM 760 O O . HIS A 1 92 ? -14.799 16.134 -29.167 1.00 61.34 92 HIS A O 1
ATOM 766 N N . GLY A 1 93 ? -15.627 17.979 -30.144 1.00 63.66 93 GLY A N 1
ATOM 767 C CA . GLY A 1 93 ? -16.407 17.291 -31.180 1.00 63.66 93 GLY A CA 1
ATOM 768 C C . GLY A 1 93 ? -17.888 17.030 -30.866 1.00 63.66 93 GLY A C 1
ATOM 769 O O . GLY A 1 93 ? -18.614 16.652 -31.776 1.00 63.66 93 GLY A O 1
ATOM 770 N N . LEU A 1 94 ? -18.375 17.245 -29.634 1.00 63.09 94 LEU A N 1
ATOM 771 C CA . LEU A 1 94 ? -19.815 17.127 -29.309 1.00 63.09 94 LEU A CA 1
ATOM 772 C C . LEU A 1 94 ? -20.604 18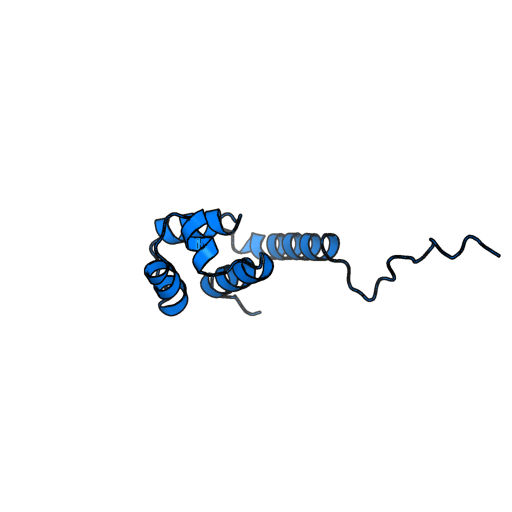.425 -29.545 1.00 63.09 94 LEU A C 1
ATOM 774 O O . LEU A 1 94 ? -21.827 18.388 -29.627 1.00 63.09 94 LEU A O 1
ATOM 778 N N . LEU A 1 95 ? -19.914 19.564 -29.616 1.00 62.12 95 LEU A N 1
ATOM 779 C CA . LEU A 1 95 ? -20.514 20.892 -29.807 1.00 62.12 95 LEU A CA 1
ATOM 780 C C . LEU A 1 95 ? -20.240 21.473 -31.203 1.00 62.12 95 LEU A C 1
ATOM 782 O O . LEU A 1 95 ? -20.691 22.573 -31.501 1.00 62.12 95 LEU A O 1
ATOM 786 N N . ASP A 1 96 ? -19.519 20.735 -32.049 1.00 61.97 96 ASP A N 1
ATOM 787 C CA . ASP A 1 96 ? -19.104 21.190 -33.379 1.00 61.97 96 ASP A CA 1
ATOM 788 C C . ASP A 1 96 ? -20.136 20.842 -34.481 1.00 61.97 96 ASP A C 1
ATOM 790 O O . ASP A 1 96 ? -19.914 21.172 -35.643 1.00 61.97 96 ASP A O 1
ATOM 794 N N . GLU A 1 97 ? -21.266 20.196 -34.144 1.00 57.81 97 GLU A N 1
ATOM 795 C CA . GLU A 1 97 ? -22.304 19.774 -35.112 1.00 57.81 97 GLU A CA 1
ATOM 796 C C . GLU A 1 97 ? -23.474 20.767 -35.309 1.00 57.81 97 GLU A C 1
ATOM 798 O O . GLU A 1 97 ? -24.403 20.468 -36.057 1.00 57.81 97 GLU A O 1
ATOM 803 N N . GLU A 1 98 ? -23.444 21.970 -34.727 1.00 56.12 98 GLU A N 1
ATOM 804 C CA . GLU A 1 98 ? -24.436 23.020 -35.026 1.00 56.12 98 GLU A CA 1
ATOM 805 C C . GLU A 1 98 ? -23.766 24.287 -35.572 1.00 56.12 98 GLU A C 1
ATOM 807 O O . GLU A 1 98 ? -23.471 25.223 -34.829 1.00 56.12 98 GLU A O 1
ATOM 812 N N . SER A 1 99 ? -23.528 24.328 -36.889 1.00 49.50 99 SER A N 1
ATOM 813 C CA . SER A 1 99 ? -23.364 25.557 -37.694 1.00 49.50 99 SER A CA 1
ATOM 814 C C . SER A 1 99 ? -23.568 25.283 -39.181 1.00 49.50 99 SER A C 1
ATOM 816 O O . SER A 1 99 ? -22.777 24.498 -39.748 1.00 49.50 99 SER A O 1
#

pLDDT: mean 82.05, std 12.47, range [45.31, 96.75]

Foldseek 3Di:
DDDDQPLVVLVVLCVVVVHDLVLLCVQQVDDSVVSVCCSVVVDDDPVVSQSSQVSSVHGDDDDDPVCVVVVVVVVVVVVCVVPPPPVPPPCVPVPPPDD

Sequence (99 aa):
MNRKPVLEQILQRRRQLRLTQEDMQSRIGMTRQQYQRLEREGNPRLDTLSLVAEGLNAELMLIPREKRLAVQRLLKEADHEANPPADENPWHGLLDEES

Secondary structure (DSSP, 8-state):
-----HHHHHHHHHHHTT--HHHHHHHH---HHHHHHHHHH----HHHHHHHHHHTT-------TTTHHHHHHHHHHHHHHHS--TTS-TTTTTSTT--